Protein AF-A0A7V4HIK3-F1 (afdb_monomer)

Mean predicted aligned error: 5.55 Å

Secondary structure (DSSP, 8-state):
-HHHHHHHHHHHHHHHHHHHHHHHHHHTT--HHHHHHHHHHHHHHHHHHHHHHHHHTTSS-HHHHHHHHHHHHHHHHHHHHHHHHHHTS-HHHHHHHHHHHHHHHHHHHHHHHHH---

Solvent-accessible surface area (backbone atoms only — not comparable to full-atom values): 6632 Å² total; per-residue (Å²): 109,70,69,57,55,50,51,53,53,49,53,53,50,65,72,41,49,64,64,52,51,54,51,51,45,59,73,68,64,50,56,62,67,55,39,53,51,50,51,50,52,51,52,49,54,55,49,59,65,43,46,66,55,33,43,76,70,61,70,48,39,74,70,53,48,50,53,50,59,69,43,43,63,59,51,52,50,50,50,51,51,48,51,58,55,54,69,74,48,52,62,68,56,52,50,51,52,52,52,51,51,52,52,50,50,52,51,50,51,54,51,52,59,72,69,56,79,128

Radius of gyration: 17.6 Å; Cα contacts (8 Å, |Δi|>4): 29; chains: 1; bounding box: 34×42×41 Å

Structure (mmCIF, N/CA/C/O backbone):
data_AF-A0A7V4HIK3-F1
#
_entry.id   AF-A0A7V4HIK3-F1
#
loop_
_atom_site.group_PDB
_atom_site.id
_atom_site.type_symbol
_atom_site.label_atom_id
_atom_site.label_alt_id
_atom_site.label_comp_id
_atom_site.label_asym_id
_atom_site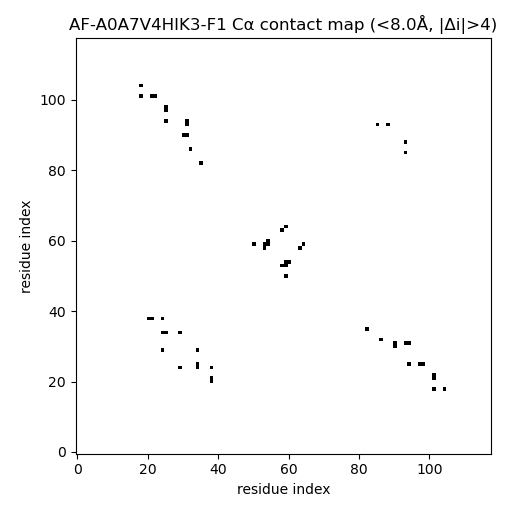.label_entity_id
_atom_site.label_seq_id
_atom_site.pdbx_PDB_ins_code
_atom_site.Cartn_x
_atom_site.Cartn_y
_atom_site.Cartn_z
_atom_site.occupancy
_atom_site.B_iso_or_equiv
_atom_site.auth_seq_id
_atom_site.auth_comp_id
_atom_site.auth_asym_id
_atom_site.auth_atom_id
_atom_site.pdbx_PDB_model_num
ATOM 1 N N . ALA A 1 1 ? -5.196 27.118 -20.221 1.00 79.75 1 ALA A N 1
ATOM 2 C CA . ALA A 1 1 ? -5.722 27.136 -18.837 1.00 79.75 1 ALA A CA 1
ATOM 3 C C . ALA A 1 1 ? -6.492 25.855 -18.496 1.00 79.75 1 ALA A C 1
ATOM 5 O O . ALA A 1 1 ? -5.992 25.077 -17.698 1.00 79.75 1 ALA A O 1
ATOM 6 N N . PHE A 1 2 ? -7.635 25.570 -19.136 1.00 92.88 2 PHE A N 1
ATOM 7 C CA . PHE A 1 2 ? -8.484 24.410 -18.806 1.00 92.88 2 PHE A CA 1
ATOM 8 C C . PHE A 1 2 ? -7.773 23.043 -18.878 1.00 92.88 2 PHE A C 1
ATOM 10 O O . PHE A 1 2 ? -7.817 22.289 -17.914 1.00 92.88 2 PHE A O 1
ATOM 17 N N . MET A 1 3 ? -7.040 22.750 -19.961 1.00 91.88 3 MET A N 1
ATOM 18 C CA . MET A 1 3 ? -6.280 21.490 -20.087 1.00 91.88 3 MET A CA 1
ATOM 19 C C . MET A 1 3 ? -5.194 21.329 -19.009 1.00 91.88 3 MET A C 1
ATOM 21 O O . MET A 1 3 ? -4.964 20.220 -18.547 1.00 91.88 3 MET A O 1
ATOM 25 N N . GLY A 1 4 ? -4.564 22.426 -18.572 1.00 88.50 4 GLY A N 1
ATOM 26 C CA . GLY A 1 4 ? -3.573 22.404 -17.489 1.00 88.50 4 GLY A CA 1
ATOM 27 C C . GLY A 1 4 ? -4.203 22.111 -16.126 1.00 88.50 4 GLY A C 1
ATOM 28 O O . GLY A 1 4 ? -3.668 21.314 -15.362 1.00 88.50 4 GLY A O 1
ATOM 29 N N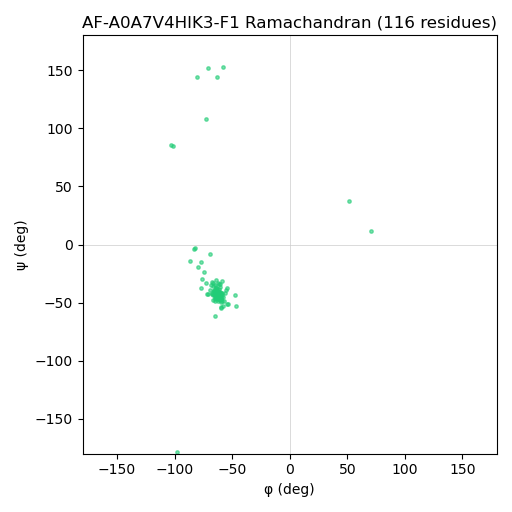 . ILE A 1 5 ? -5.387 22.676 -15.861 1.00 90.19 5 ILE A N 1
ATOM 30 C CA . ILE A 1 5 ? -6.186 22.355 -14.668 1.00 90.19 5 ILE A CA 1
ATOM 31 C C . ILE A 1 5 ? -6.593 20.876 -14.692 1.00 90.19 5 ILE A C 1
ATOM 33 O O . ILE A 1 5 ? -6.431 20.178 -13.694 1.00 90.19 5 ILE A O 1
ATOM 37 N N . LEU A 1 6 ? -7.061 20.379 -15.842 1.00 92.25 6 LEU A N 1
ATOM 38 C CA . LEU A 1 6 ? -7.457 18.979 -16.003 1.00 92.25 6 LEU A CA 1
ATOM 39 C C . LEU A 1 6 ? -6.270 18.022 -15.815 1.00 92.25 6 LEU A C 1
ATOM 41 O O . LEU A 1 6 ? -6.407 16.999 -15.147 1.00 92.25 6 LEU A O 1
ATOM 45 N N . ALA A 1 7 ? -5.103 18.358 -16.370 1.00 87.75 7 ALA A N 1
ATOM 46 C CA . ALA A 1 7 ? -3.882 17.571 -16.230 1.00 87.75 7 ALA A CA 1
ATOM 47 C C . ALA A 1 7 ? -3.393 17.532 -14.771 1.00 87.75 7 ALA A C 1
ATOM 49 O O . ALA A 1 7 ? -3.088 16.455 -14.254 1.00 87.75 7 ALA A O 1
ATOM 50 N N . GLY A 1 8 ? -3.390 18.678 -14.079 1.00 83.62 8 GLY A N 1
ATOM 51 C CA . GLY A 1 8 ? -3.054 18.759 -12.655 1.00 83.62 8 GLY A CA 1
ATOM 52 C C . GLY A 1 8 ? -4.015 17.950 -11.781 1.00 83.62 8 GLY A C 1
ATOM 53 O O . GLY A 1 8 ? -3.579 17.128 -10.974 1.00 83.62 8 GLY A O 1
ATOM 54 N N . PHE A 1 9 ? -5.323 18.100 -12.008 1.00 84.12 9 PHE A N 1
ATOM 55 C CA . PHE A 1 9 ? -6.355 17.329 -11.311 1.00 84.12 9 PHE A CA 1
ATOM 56 C C . PHE A 1 9 ? -6.198 15.820 -11.533 1.00 84.12 9 PHE A C 1
ATOM 58 O O . PHE A 1 9 ? -6.200 15.044 -10.579 1.00 84.12 9 PHE A O 1
ATOM 65 N N . THR A 1 10 ? -5.997 15.399 -12.784 1.00 85.00 10 THR A N 1
ATOM 66 C CA . THR A 1 10 ? -5.834 13.981 -13.142 1.00 85.00 10 THR A CA 1
ATOM 67 C C . THR A 1 10 ? -4.591 13.378 -12.486 1.00 85.00 10 THR A C 1
ATOM 69 O O . THR A 1 10 ? -4.638 12.250 -12.000 1.00 85.00 10 THR A O 1
ATOM 72 N N . THR A 1 11 ? -3.497 14.138 -12.404 1.00 81.81 11 THR A N 1
ATOM 73 C CA . THR A 1 11 ? -2.249 13.692 -11.763 1.00 81.81 11 THR A CA 1
ATOM 74 C C . THR A 1 11 ? -2.425 13.519 -10.254 1.00 81.81 11 THR A C 1
ATOM 76 O O . THR A 1 11 ? -1.992 12.510 -9.692 1.00 81.81 11 THR A O 1
ATOM 79 N N . MET A 1 12 ? -3.121 14.454 -9.595 1.00 79.50 12 MET A N 1
ATOM 80 C CA . MET A 1 12 ? -3.487 14.303 -8.184 1.00 79.50 12 MET A CA 1
ATOM 81 C C . MET A 1 12 ? -4.355 13.062 -7.952 1.00 79.50 12 MET A C 1
ATOM 83 O O . MET A 1 12 ? -4.072 12.280 -7.044 1.00 79.50 12 MET A O 1
ATOM 87 N N . LEU A 1 13 ? -5.371 12.839 -8.793 1.00 79.19 13 LEU A N 1
ATOM 88 C CA . LEU A 1 13 ? -6.253 11.675 -8.680 1.00 79.19 13 LEU A CA 1
ATOM 89 C C . LEU A 1 13 ? -5.493 10.353 -8.872 1.00 79.19 13 LEU A C 1
ATOM 91 O O . LEU A 1 13 ? -5.732 9.392 -8.140 1.00 79.19 13 LEU A O 1
ATOM 95 N N . ALA A 1 14 ? -4.549 10.316 -9.817 1.00 80.69 14 ALA A N 1
ATOM 96 C CA . ALA A 1 14 ? -3.732 9.139 -10.096 1.00 80.69 14 ALA A CA 1
ATOM 97 C C . ALA A 1 14 ? -2.891 8.714 -8.878 1.00 80.69 14 ALA A C 1
ATOM 99 O O . ALA A 1 14 ? -2.834 7.524 -8.564 1.00 80.69 14 ALA A O 1
ATOM 100 N N . ASN A 1 15 ? -2.305 9.673 -8.150 1.00 80.38 15 ASN A N 1
ATOM 101 C CA . ASN A 1 15 ? -1.551 9.400 -6.919 1.00 80.38 15 ASN A CA 1
ATOM 102 C C . ASN A 1 15 ? -2.452 9.099 -5.707 1.00 80.38 15 ASN A C 1
ATOM 104 O O . ASN A 1 15 ? -2.064 8.339 -4.820 1.00 80.38 15 ASN A O 1
ATOM 108 N N . ALA A 1 16 ? -3.666 9.654 -5.660 1.00 81.00 16 ALA A N 1
ATOM 109 C CA . ALA A 1 16 ? -4.596 9.471 -4.544 1.00 81.00 16 ALA A CA 1
ATOM 110 C C . ALA A 1 16 ? -5.431 8.177 -4.620 1.00 81.00 16 ALA A C 1
ATOM 112 O O . ALA A 1 16 ? -6.169 7.871 -3.682 1.00 81.00 16 ALA A O 1
ATOM 113 N N . ALA A 1 17 ? -5.312 7.390 -5.694 1.00 83.44 17 ALA A N 1
ATOM 114 C CA . ALA A 1 17 ? -6.137 6.203 -5.928 1.00 83.44 17 ALA A CA 1
ATOM 115 C C . ALA A 1 17 ? -6.107 5.185 -4.768 1.00 83.44 17 ALA A C 1
ATOM 117 O O . ALA A 1 17 ? -7.134 4.596 -4.430 1.00 83.44 17 ALA A O 1
ATOM 118 N N . GLY A 1 18 ? -4.946 5.001 -4.129 1.00 86.31 18 GLY A N 1
ATOM 119 C CA . GLY A 1 18 ? -4.788 4.108 -2.977 1.00 86.31 18 GLY A CA 1
ATOM 120 C C . GLY A 1 18 ? -5.586 4.564 -1.745 1.00 86.31 18 GLY A C 1
ATOM 121 O O . GLY A 1 18 ? -6.494 3.851 -1.310 1.00 86.31 18 GLY A O 1
ATOM 122 N N . PRO A 1 19 ? -5.291 5.758 -1.195 1.00 84.88 19 PRO A N 1
ATOM 123 C CA . PRO A 1 19 ? -6.035 6.339 -0.077 1.00 84.88 19 PRO A CA 1
ATOM 124 C C . PRO A 1 19 ? -7.541 6.476 -0.329 1.00 84.88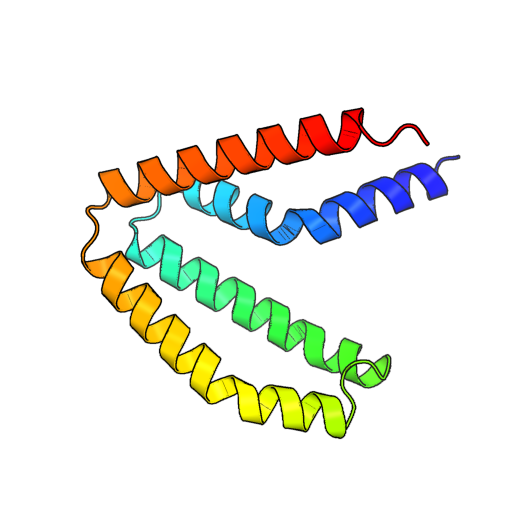 19 PRO A C 1
ATOM 126 O O . PRO A 1 19 ? -8.334 6.200 0.570 1.00 84.88 19 PRO A O 1
ATOM 129 N N . ILE A 1 20 ? -7.947 6.847 -1.549 1.00 86.75 20 ILE A N 1
ATOM 130 C CA . ILE A 1 20 ? -9.366 6.951 -1.920 1.00 86.75 20 ILE A CA 1
ATOM 131 C C . ILE A 1 20 ? -10.061 5.594 -1.770 1.00 86.75 20 ILE A C 1
ATOM 133 O O . ILE A 1 20 ? -11.137 5.525 -1.178 1.00 86.75 20 ILE A O 1
ATOM 137 N N . MET A 1 21 ? -9.440 4.505 -2.236 1.00 90.69 21 MET A N 1
ATOM 138 C CA . MET A 1 21 ? -10.007 3.162 -2.092 1.00 90.69 21 MET A CA 1
ATOM 139 C C . MET A 1 21 ? -10.143 2.750 -0.620 1.00 90.69 21 MET A C 1
ATOM 141 O O . MET A 1 21 ? -11.166 2.200 -0.216 1.00 90.69 21 MET A O 1
ATOM 145 N N . VAL A 1 22 ? -9.135 3.050 0.205 1.00 88.12 22 VAL A N 1
ATOM 146 C CA . VAL A 1 22 ? -9.175 2.788 1.654 1.00 88.12 22 VAL A CA 1
ATOM 147 C C . VAL A 1 22 ? -10.337 3.534 2.313 1.00 88.12 22 VAL A C 1
ATOM 149 O O . VAL A 1 22 ? -11.103 2.929 3.059 1.00 88.12 22 VAL A O 1
ATOM 152 N N . LEU A 1 23 ? -10.511 4.821 2.006 1.00 88.25 23 LEU A N 1
ATOM 153 C CA . LEU A 1 23 ? -11.621 5.629 2.518 1.00 88.25 23 LEU A CA 1
ATOM 154 C C . LEU A 1 23 ? -12.982 5.098 2.063 1.00 88.25 23 LEU A C 1
ATOM 156 O O . LEU A 1 23 ? -13.901 5.013 2.875 1.00 88.25 23 LEU A O 1
ATOM 160 N N . TYR A 1 24 ? -13.106 4.701 0.796 1.00 91.62 24 TYR A N 1
ATOM 161 C CA . TYR A 1 24 ? -14.325 4.094 0.265 1.00 91.62 24 TYR A CA 1
ATOM 162 C C . TYR A 1 24 ? -14.700 2.817 1.032 1.00 91.62 24 TYR A C 1
ATOM 164 O O . TYR A 1 24 ? -15.830 2.680 1.502 1.00 91.62 24 TYR A O 1
ATOM 172 N N . LEU A 1 25 ? -13.744 1.908 1.242 1.00 92.00 25 LEU A N 1
ATOM 173 C CA . LEU A 1 25 ? -13.987 0.667 1.984 1.00 92.00 25 LEU A CA 1
ATOM 174 C C . LEU A 1 25 ? -14.276 0.914 3.475 1.00 92.00 25 LEU A C 1
ATOM 176 O O . LEU A 1 25 ? -15.084 0.195 4.067 1.00 92.00 25 LEU A O 1
ATOM 180 N N . LEU A 1 26 ? -13.674 1.948 4.077 1.00 88.50 26 LEU A N 1
ATOM 181 C CA . LEU A 1 26 ? -14.015 2.396 5.432 1.00 88.50 26 LEU A CA 1
ATOM 182 C C . LEU A 1 26 ? -15.442 2.957 5.507 1.00 88.50 26 LEU A C 1
ATOM 184 O O . LEU A 1 26 ? -16.154 2.690 6.475 1.00 88.50 26 LEU A O 1
ATOM 188 N N . ALA A 1 27 ? -15.881 3.709 4.494 1.00 90.25 27 ALA A N 1
ATOM 189 C CA . ALA A 1 27 ? -17.241 4.242 4.414 1.00 90.25 27 ALA A CA 1
ATOM 190 C C . ALA A 1 27 ? -18.289 3.129 4.248 1.00 90.25 27 ALA A C 1
ATOM 192 O O . ALA A 1 27 ? -19.372 3.219 4.824 1.00 90.25 27 ALA A O 1
ATOM 193 N N . MET A 1 28 ? -17.935 2.048 3.546 1.00 93.12 28 MET A N 1
ATOM 194 C CA . MET A 1 28 ? -18.756 0.837 3.411 1.00 93.12 28 MET A CA 1
ATOM 195 C C . MET A 1 28 ? -18.877 0.025 4.712 1.00 93.12 28 MET A C 1
ATOM 197 O O . MET A 1 28 ? -19.667 -0.914 4.763 1.00 93.12 28 MET A O 1
ATOM 201 N N . ARG A 1 29 ? -18.115 0.372 5.764 1.00 88.31 29 ARG A N 1
ATOM 202 C CA . ARG A 1 29 ? -18.127 -0.291 7.083 1.00 88.31 29 ARG A CA 1
ATOM 203 C C . A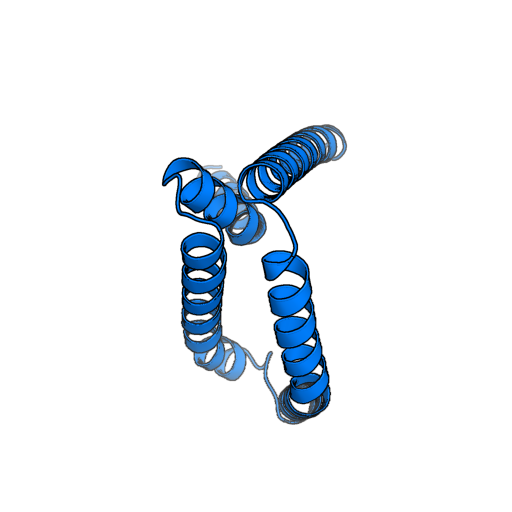RG A 1 29 ? -17.971 -1.811 6.998 1.00 88.31 29 ARG A C 1
ATOM 205 O O . ARG A 1 29 ? -18.592 -2.552 7.759 1.00 88.31 29 ARG A O 1
ATOM 212 N N . LEU A 1 30 ? -17.147 -2.275 6.060 1.00 87.06 30 LEU A N 1
ATOM 213 C CA . LEU A 1 30 ? -16.892 -3.700 5.897 1.00 87.06 30 LEU A CA 1
ATOM 214 C C . LEU A 1 30 ? -16.220 -4.268 7.155 1.00 87.06 30 LEU A C 1
ATOM 216 O O . LEU A 1 30 ? -15.365 -3.596 7.745 1.00 87.06 30 LEU A O 1
ATOM 220 N N . PRO A 1 31 ? -16.535 -5.518 7.541 1.00 89.56 31 PRO A N 1
ATOM 221 C CA . PRO A 1 31 ? -15.726 -6.221 8.523 1.00 89.56 31 PRO A CA 1
ATOM 222 C C . PRO A 1 31 ? -14.285 -6.317 8.011 1.00 89.56 31 PRO A C 1
ATOM 224 O O . PRO A 1 31 ? -14.042 -6.348 6.801 1.00 89.56 3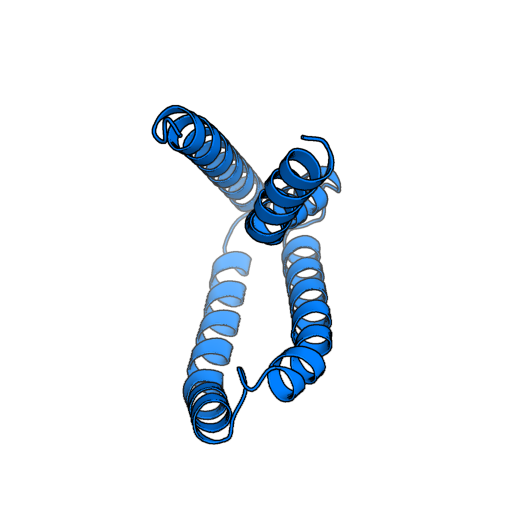1 PRO A O 1
ATOM 227 N N . LYS A 1 32 ? -13.321 -6.392 8.930 1.00 90.38 32 LYS A N 1
ATOM 228 C CA . LYS A 1 32 ? -11.878 -6.374 8.636 1.00 90.38 32 LYS A CA 1
ATOM 229 C C . LYS A 1 32 ? -11.475 -7.327 7.506 1.00 90.38 32 LYS A C 1
ATOM 231 O O . LYS A 1 32 ? -10.701 -6.962 6.625 1.00 90.38 32 LYS A O 1
ATOM 236 N N . GLU A 1 33 ? -12.014 -8.540 7.512 1.00 90.56 33 GLU A N 1
ATOM 237 C CA . GLU A 1 33 ? -11.727 -9.556 6.494 1.00 90.56 33 GLU A CA 1
ATOM 238 C C . GLU A 1 33 ? -12.275 -9.164 5.118 1.00 90.56 33 GLU A C 1
ATOM 240 O O . GLU A 1 33 ? -11.570 -9.290 4.117 1.00 90.56 33 GLU A O 1
ATOM 245 N N . GLY A 1 34 ? -13.492 -8.611 5.076 1.00 91.56 34 GLY A N 1
ATOM 246 C CA . GLY A 1 34 ? -14.090 -8.064 3.861 1.00 91.56 34 GLY A CA 1
ATOM 247 C C . GLY A 1 34 ? -13.310 -6.862 3.331 1.00 91.56 34 GLY A C 1
ATOM 248 O O . GLY A 1 34 ? -13.078 -6.770 2.128 1.00 91.56 34 GLY A O 1
ATOM 249 N N . PHE A 1 35 ? -12.832 -5.984 4.217 1.00 92.25 35 PHE A N 1
ATOM 250 C CA . PHE A 1 35 ? -11.968 -4.860 3.857 1.00 92.25 35 PHE A CA 1
ATOM 251 C C . PHE A 1 35 ? -10.667 -5.344 3.196 1.00 92.25 35 PHE A C 1
ATOM 253 O O . PHE A 1 35 ? -10.357 -4.942 2.075 1.00 92.25 35 PHE A O 1
ATOM 260 N N . LEU A 1 36 ? -9.926 -6.239 3.864 1.00 92.69 36 LEU A N 1
ATOM 261 C CA . LEU A 1 36 ? -8.650 -6.777 3.374 1.00 92.69 36 LEU A CA 1
ATOM 262 C C . LEU A 1 36 ? -8.821 -7.548 2.063 1.00 92.69 36 LEU A C 1
ATOM 264 O O . LEU A 1 36 ? -8.066 -7.321 1.120 1.00 92.69 36 LEU A O 1
ATOM 268 N N . GLY A 1 37 ? -9.822 -8.429 1.990 1.00 92.88 37 GLY A N 1
ATOM 269 C CA . GLY A 1 37 ? -10.094 -9.233 0.802 1.00 92.88 37 GLY A CA 1
ATOM 270 C C . GLY A 1 37 ? -10.502 -8.382 -0.399 1.00 92.88 37 GLY A C 1
ATOM 271 O O . GLY A 1 37 ? -9.959 -8.559 -1.488 1.00 92.88 37 GLY A O 1
ATOM 272 N N . THR A 1 38 ? -11.403 -7.416 -0.200 1.00 94.56 38 THR A N 1
ATOM 273 C CA . THR A 1 38 ? -11.866 -6.530 -1.281 1.00 94.56 38 THR A CA 1
ATOM 274 C C . THR A 1 38 ? -10.740 -5.633 -1.777 1.00 94.56 38 THR A C 1
ATOM 276 O O . THR A 1 38 ? -10.553 -5.505 -2.985 1.00 94.56 38 THR A O 1
ATOM 279 N N . ALA A 1 39 ? -9.950 -5.051 -0.869 1.00 92.75 39 ALA A N 1
ATOM 280 C CA . ALA A 1 39 ? -8.790 -4.251 -1.245 1.00 92.75 39 ALA A CA 1
ATOM 281 C C . ALA A 1 39 ? -7.766 -5.083 -2.034 1.00 92.75 39 ALA A C 1
ATOM 283 O O . ALA A 1 39 ? -7.298 -4.641 -3.082 1.00 92.75 39 ALA A O 1
ATOM 284 N N . ALA A 1 40 ? -7.453 -6.297 -1.569 1.00 92.75 40 ALA A N 1
ATOM 285 C CA . ALA A 1 40 ? -6.508 -7.186 -2.238 1.00 92.75 40 ALA A CA 1
ATOM 286 C C . ALA A 1 40 ? -6.964 -7.535 -3.662 1.00 92.75 40 ALA A C 1
ATOM 288 O O . ALA A 1 40 ? -6.194 -7.359 -4.605 1.00 92.75 40 ALA A O 1
ATOM 289 N N . TRP A 1 41 ? -8.221 -7.956 -3.835 1.00 94.81 41 TRP A N 1
ATOM 290 C CA . TRP A 1 41 ? -8.777 -8.254 -5.157 1.00 94.81 41 TRP A CA 1
ATOM 291 C C . TRP A 1 41 ? -8.826 -7.026 -6.061 1.00 94.81 41 TRP A C 1
ATOM 293 O O . TRP A 1 41 ? -8.429 -7.111 -7.221 1.00 94.81 41 TRP A O 1
ATOM 303 N N . TYR A 1 42 ? -9.254 -5.878 -5.535 1.00 94.62 42 TYR A N 1
ATOM 304 C CA . TYR A 1 42 ? -9.291 -4.632 -6.292 1.00 94.62 42 TYR A CA 1
ATOM 305 C C . TYR A 1 42 ? -7.907 -4.264 -6.832 1.00 94.62 42 TYR A C 1
ATOM 307 O O . TYR A 1 42 ? -7.744 -4.065 -8.036 1.00 94.62 42 TYR A O 1
ATOM 315 N N . PHE A 1 43 ? -6.889 -4.220 -5.967 1.00 92.19 43 PHE A N 1
ATOM 316 C CA . PHE A 1 43 ? -5.541 -3.872 -6.405 1.00 92.19 43 PHE A CA 1
ATOM 317 C C . PHE A 1 43 ? -4.933 -4.945 -7.299 1.00 92.19 43 PHE A C 1
ATOM 319 O O . PHE A 1 43 ? -4.235 -4.587 -8.242 1.00 92.19 43 PHE A O 1
ATOM 326 N N . LEU A 1 44 ? -5.206 -6.231 -7.075 1.00 93.25 44 LEU A N 1
ATOM 327 C CA . LEU A 1 44 ? -4.752 -7.290 -7.972 1.00 93.25 44 LEU A CA 1
ATOM 328 C C . LEU A 1 44 ? -5.307 -7.081 -9.384 1.00 93.25 44 LEU A C 1
ATOM 330 O O . LEU A 1 44 ? -4.534 -6.976 -10.331 1.00 93.25 44 LEU A O 1
ATOM 334 N N . LEU A 1 45 ? -6.627 -6.938 -9.518 1.00 95.88 45 LEU A N 1
ATOM 335 C CA . LEU A 1 45 ? -7.289 -6.745 -10.810 1.00 95.88 45 LEU A CA 1
ATOM 336 C C . LEU A 1 45 ? -6.816 -5.462 -11.501 1.00 95.88 45 LEU A C 1
ATOM 338 O O . LEU A 1 45 ? -6.484 -5.485 -12.685 1.00 95.88 45 LEU A O 1
ATOM 342 N N . MET A 1 46 ? -6.717 -4.354 -10.760 1.00 93.19 46 MET A N 1
ATOM 343 C CA . MET A 1 46 ? -6.220 -3.084 -11.295 1.00 93.19 46 MET A CA 1
ATOM 344 C C . MET A 1 46 ? -4.754 -3.165 -11.732 1.00 93.19 46 MET A C 1
ATOM 346 O O . MET A 1 46 ? -4.385 -2.565 -12.740 1.00 93.19 46 MET A O 1
ATOM 350 N N . ASN A 1 47 ? -3.905 -3.891 -11.001 1.00 91.62 47 ASN A N 1
ATOM 351 C CA . ASN A 1 47 ? -2.511 -4.088 -11.395 1.00 91.62 47 ASN A CA 1
ATOM 352 C C . ASN A 1 47 ? -2.397 -5.021 -12.605 1.00 91.62 47 ASN A C 1
ATOM 354 O O . ASN A 1 47 ? -1.679 -4.682 -13.540 1.00 91.62 47 ASN A O 1
ATOM 358 N N . CYS A 1 48 ? -3.154 -6.120 -12.660 1.00 93.56 48 CYS A N 1
ATOM 359 C CA . CYS A 1 48 ? -3.218 -6.990 -13.838 1.00 93.56 48 CYS A CA 1
ATOM 360 C C . CYS A 1 48 ? -3.682 -6.226 -15.083 1.00 93.56 48 CYS A C 1
ATOM 362 O O . CYS A 1 48 ? -3.096 -6.382 -16.151 1.00 93.56 48 CYS A O 1
ATOM 364 N N . PHE A 1 49 ? -4.678 -5.348 -14.941 1.00 94.88 49 PHE A N 1
ATOM 365 C CA . PHE A 1 49 ? -5.129 -4.483 -16.028 1.00 94.88 49 PHE A CA 1
ATOM 366 C C . PHE A 1 49 ? -4.035 -3.518 -16.506 1.00 94.88 49 PHE A C 1
ATOM 368 O O . PHE A 1 49 ? -3.970 -3.221 -17.694 1.00 94.88 49 PHE A O 1
ATOM 375 N N . LYS A 1 50 ? -3.145 -3.054 -15.618 1.00 89.19 50 LYS A N 1
ATOM 376 C CA . LYS A 1 50 ? -2.026 -2.159 -15.970 1.00 89.19 50 LYS A CA 1
ATOM 377 C C . LYS A 1 50 ? -0.910 -2.856 -16.745 1.00 89.19 50 LYS A C 1
ATOM 379 O O . LYS A 1 50 ? -0.312 -2.219 -17.607 1.00 89.19 50 LYS A O 1
ATOM 384 N N . VAL A 1 51 ? -0.653 -4.141 -16.488 1.00 93.75 51 VAL A N 1
ATOM 385 C CA . VAL A 1 51 ? 0.437 -4.913 -17.119 1.00 93.75 51 VAL A CA 1
ATOM 386 C C . VAL A 1 51 ? 0.525 -4.731 -18.644 1.00 93.75 51 VAL A C 1
ATOM 388 O O . VAL A 1 51 ? 1.602 -4.357 -19.108 1.00 93.75 51 VAL A O 1
ATOM 391 N N . PRO A 1 52 ? -0.541 -4.918 -19.452 1.00 92.88 52 PRO A N 1
ATOM 392 C CA . PRO A 1 52 ? -0.437 -4.759 -20.905 1.00 92.88 52 PRO A CA 1
ATOM 393 C C . PRO A 1 52 ? -0.021 -3.343 -21.329 1.00 92.88 52 PRO A C 1
ATOM 395 O O . PRO A 1 52 ? 0.708 -3.185 -22.308 1.00 92.88 52 PRO A O 1
ATOM 398 N N . PHE A 1 53 ? -0.434 -2.308 -20.594 1.00 94.12 53 PHE A N 1
ATOM 399 C CA . PHE A 1 53 ? -0.007 -0.932 -20.859 1.00 94.12 53 PHE A CA 1
ATOM 400 C C . PHE A 1 53 ? 1.460 -0.729 -20.485 1.00 94.12 53 PHE A C 1
ATOM 402 O O . PHE A 1 53 ? 2.202 -0.134 -21.260 1.00 94.12 53 PHE A O 1
ATOM 409 N N . SER A 1 54 ? 1.895 -1.269 -19.345 1.00 92.19 54 SER A N 1
ATOM 410 C CA . SER A 1 54 ? 3.29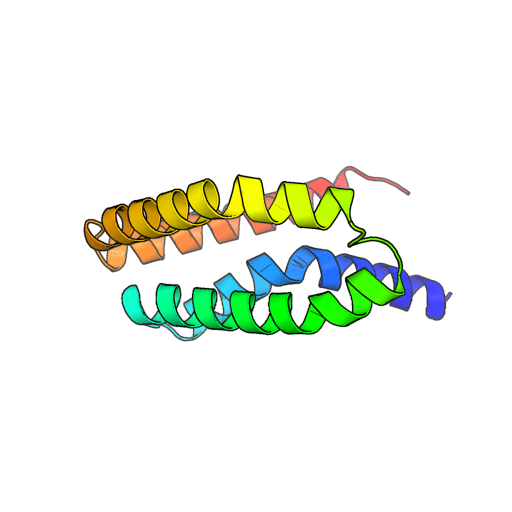3 -1.211 -18.908 1.00 92.19 54 SER A CA 1
ATOM 411 C C . SER A 1 54 ? 4.241 -1.902 -19.890 1.00 92.19 54 SER A C 1
ATOM 413 O O . SER A 1 54 ? 5.318 -1.373 -20.148 1.00 92.19 54 SER A O 1
ATOM 415 N N . VAL A 1 55 ? 3.831 -3.027 -20.486 1.00 93.75 55 VAL A N 1
ATOM 416 C CA . VAL A 1 55 ? 4.599 -3.705 -21.545 1.00 93.75 55 VAL A CA 1
ATOM 417 C C . VAL A 1 55 ? 4.660 -2.842 -22.807 1.00 93.75 55 VAL A C 1
ATOM 419 O O . VAL A 1 55 ? 5.737 -2.614 -23.347 1.00 93.75 55 VAL A O 1
ATOM 422 N N . ARG A 1 56 ? 3.521 -2.298 -23.264 1.00 93.62 56 ARG A N 1
ATOM 423 C CA . ARG A 1 56 ? 3.469 -1.444 -24.469 1.00 93.62 56 ARG A CA 1
ATOM 424 C C . ARG A 1 56 ? 4.258 -0.141 -24.330 1.00 93.62 56 ARG A C 1
ATOM 426 O O . ARG A 1 56 ? 4.754 0.363 -25.330 1.00 93.62 56 ARG A O 1
ATOM 433 N N . LEU A 1 57 ? 4.351 0.401 -23.118 1.00 94.19 57 LEU A N 1
ATOM 434 C CA . LEU A 1 57 ? 5.133 1.599 -22.803 1.00 94.19 57 LEU A CA 1
ATOM 435 C C . LEU A 1 57 ? 6.626 1.300 -22.576 1.00 94.19 57 LEU A C 1
ATOM 437 O O . LEU A 1 57 ? 7.385 2.232 -22.335 1.00 94.19 57 LEU A O 1
ATOM 441 N N . GLY A 1 58 ? 7.050 0.030 -22.618 1.00 90.94 58 GLY A N 1
ATOM 442 C CA . GLY A 1 58 ? 8.435 -0.372 -22.349 1.00 90.94 58 GLY A CA 1
ATOM 443 C C . GLY A 1 58 ? 8.858 -0.244 -20.880 1.00 90.94 58 GLY A C 1
ATOM 444 O O . GLY A 1 58 ? 10.040 -0.338 -20.580 1.00 90.94 58 GLY A O 1
ATOM 445 N N . ILE A 1 59 ? 7.908 -0.029 -19.963 1.00 91.44 59 ILE A N 1
ATOM 446 C CA . ILE A 1 59 ? 8.158 0.072 -18.515 1.00 91.44 59 ILE A CA 1
ATOM 447 C C . ILE A 1 59 ? 8.381 -1.321 -17.913 1.00 91.44 59 ILE A C 1
ATOM 449 O O . ILE A 1 59 ? 9.192 -1.487 -17.007 1.00 91.44 59 ILE A O 1
ATOM 453 N N . LEU A 1 60 ? 7.633 -2.316 -18.399 1.00 92.44 60 LEU A N 1
ATOM 454 C CA . LEU A 1 60 ? 7.806 -3.717 -18.028 1.00 92.44 60 LEU A CA 1
ATOM 455 C C . LEU A 1 60 ? 8.530 -4.451 -19.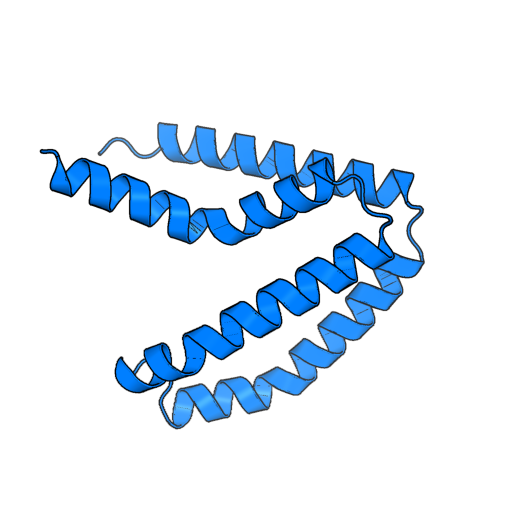161 1.00 92.44 60 LEU A C 1
ATOM 457 O O . LEU A 1 60 ? 7.893 -5.029 -20.041 1.00 92.44 60 LEU A O 1
ATOM 461 N N . ASP A 1 61 ? 9.858 -4.387 -19.141 1.00 93.81 61 ASP A N 1
ATOM 462 C CA . ASP A 1 61 ? 10.758 -5.106 -20.041 1.00 93.81 61 ASP A CA 1
ATOM 463 C C . ASP A 1 61 ? 11.301 -6.400 -19.393 1.00 93.81 61 ASP A C 1
ATOM 465 O O . ASP A 1 61 ? 10.917 -6.766 -18.281 1.00 93.81 61 ASP A O 1
ATOM 469 N N . GLY A 1 62 ? 12.166 -7.143 -20.095 1.00 93.06 62 GLY A N 1
ATOM 470 C CA . GLY A 1 62 ? 12.716 -8.418 -19.607 1.00 93.06 62 GLY A CA 1
ATOM 471 C C . GLY A 1 62 ? 13.394 -8.319 -18.227 1.00 93.06 62 GLY A C 1
ATOM 472 O O . GLY A 1 62 ? 13.045 -9.096 -17.333 1.00 93.06 62 GLY A O 1
ATOM 473 N N . PRO A 1 63 ? 14.320 -7.365 -18.014 1.00 94.62 63 PRO A N 1
ATOM 474 C CA . PRO A 1 63 ? 14.926 -7.115 -16.707 1.00 94.62 63 PRO A CA 1
ATOM 475 C C . PRO A 1 63 ? 13.914 -6.736 -15.617 1.00 94.62 63 PRO A C 1
ATOM 477 O O . PRO A 1 63 ? 13.968 -7.303 -14.523 1.00 94.62 63 PRO A O 1
ATOM 480 N N . ALA A 1 64 ? 12.967 -5.832 -15.897 1.00 93.12 64 ALA A N 1
ATOM 481 C CA . ALA A 1 64 ? 11.942 -5.447 -14.927 1.00 93.12 64 ALA A CA 1
ATOM 482 C C . ALA A 1 64 ? 11.016 -6.622 -14.571 1.00 93.12 64 ALA A C 1
ATOM 484 O O . ALA A 1 64 ? 10.658 -6.802 -13.405 1.00 93.12 64 ALA A O 1
ATOM 485 N N . ALA A 1 65 ? 10.666 -7.460 -15.548 1.00 92.94 65 ALA A N 1
ATOM 486 C CA . ALA A 1 65 ? 9.877 -8.666 -15.327 1.00 92.94 65 ALA A CA 1
ATOM 487 C C . ALA A 1 65 ? 10.627 -9.685 -14.456 1.00 92.94 65 ALA A C 1
ATOM 489 O O . ALA A 1 65 ? 10.040 -10.246 -13.531 1.00 92.94 65 ALA A O 1
ATOM 490 N N . LEU A 1 66 ? 11.930 -9.883 -14.689 1.00 95.81 66 LEU A N 1
ATOM 491 C CA . LEU A 1 66 ? 12.756 -10.744 -13.842 1.00 95.81 66 LEU A CA 1
ATOM 492 C C . LEU A 1 66 ? 12.825 -10.210 -12.406 1.00 95.81 66 LEU A C 1
ATOM 494 O O . LEU A 1 66 ? 12.630 -10.976 -11.463 1.00 95.81 66 LEU A O 1
ATOM 498 N N . ALA A 1 67 ? 13.036 -8.903 -12.232 1.00 94.94 67 ALA A N 1
ATOM 499 C CA . ALA A 1 67 ? 13.024 -8.270 -10.916 1.00 94.94 67 ALA A CA 1
ATOM 500 C C . ALA A 1 67 ? 11.678 -8.480 -10.201 1.00 94.94 67 ALA A C 1
ATOM 502 O O . ALA A 1 67 ? 11.651 -8.861 -9.032 1.00 94.94 67 ALA A O 1
ATOM 503 N N . ALA A 1 68 ? 10.557 -8.323 -10.913 1.00 91.88 68 ALA A N 1
ATOM 504 C CA . ALA A 1 68 ? 9.228 -8.572 -10.364 1.00 91.88 68 ALA A CA 1
ATOM 505 C C . ALA A 1 68 ? 9.047 -10.030 -9.906 1.00 91.88 68 ALA A C 1
ATOM 507 O O . ALA A 1 68 ? 8.531 -10.265 -8.813 1.00 91.88 68 ALA A O 1
ATOM 508 N N . VAL A 1 69 ? 9.508 -11.008 -10.695 1.00 94.44 69 VAL A N 1
ATOM 509 C CA . VAL A 1 69 ? 9.443 -12.437 -10.340 1.00 94.44 69 VAL A CA 1
ATOM 510 C C . VAL A 1 69 ? 10.319 -12.753 -9.129 1.00 94.44 69 VAL A C 1
ATOM 512 O O . VAL A 1 69 ? 9.872 -13.459 -8.228 1.00 94.44 69 VAL A O 1
ATOM 515 N N . VAL A 1 70 ? 11.532 -12.200 -9.055 1.00 97.25 70 VAL A N 1
ATOM 516 C CA . VAL A 1 70 ? 12.437 -12.386 -7.907 1.00 97.25 70 VAL A CA 1
ATOM 517 C C . VAL A 1 70 ? 11.858 -11.769 -6.629 1.00 97.25 70 VAL A C 1
ATOM 519 O O . VAL A 1 70 ? 12.019 -12.329 -5.546 1.00 97.25 70 VAL A O 1
ATOM 522 N N . CYS A 1 71 ? 11.139 -10.649 -6.735 1.00 96.00 71 CYS A N 1
ATOM 523 C CA . CYS A 1 71 ? 10.463 -10.023 -5.599 1.00 96.00 71 CYS A CA 1
ATOM 524 C C . CYS A 1 71 ? 9.126 -10.689 -5.230 1.00 96.00 71 CYS A C 1
ATOM 526 O O . CYS A 1 71 ? 8.659 -10.516 -4.102 1.00 96.00 71 CYS A O 1
ATOM 528 N N . ALA A 1 72 ? 8.503 -11.458 -6.129 1.00 94.19 72 ALA A N 1
ATOM 529 C CA . ALA A 1 72 ? 7.184 -12.051 -5.902 1.00 94.19 72 ALA A CA 1
ATOM 530 C C . ALA A 1 72 ? 7.096 -12.924 -4.628 1.00 94.19 72 ALA A C 1
ATOM 532 O O . ALA A 1 72 ? 6.121 -12.767 -3.887 1.00 94.19 72 ALA A O 1
ATOM 533 N N . PRO A 1 73 ? 8.092 -13.770 -4.281 1.00 95.44 73 PRO A N 1
ATOM 534 C CA . PRO A 1 73 ? 8.089 -14.515 -3.023 1.00 95.44 73 PRO A CA 1
ATOM 535 C C . PRO A 1 73 ? 8.088 -13.609 -1.789 1.00 95.44 73 PRO A C 1
ATOM 537 O O . PRO A 1 73 ? 7.364 -13.874 -0.833 1.00 95.44 73 PRO A O 1
ATOM 540 N N . ALA A 1 74 ? 8.856 -12.516 -1.813 1.00 97.12 74 ALA A N 1
ATOM 541 C CA . ALA A 1 74 ? 8.896 -11.557 -0.711 1.00 97.12 74 ALA A CA 1
ATOM 542 C C . ALA A 1 74 ? 7.549 -10.834 -0.552 1.00 97.12 74 ALA A C 1
ATOM 544 O O . ALA A 1 74 ? 7.072 -10.656 0.568 1.00 97.12 74 ALA A O 1
ATOM 545 N N . VAL A 1 75 ? 6.895 -10.484 -1.664 1.00 93.88 75 VAL A N 1
ATOM 546 C CA . VAL A 1 75 ? 5.540 -9.908 -1.660 1.00 93.88 75 VAL A CA 1
ATOM 547 C C . VAL A 1 75 ? 4.524 -10.905 -1.101 1.00 93.88 75 VAL A C 1
ATOM 549 O O . VAL A 1 75 ? 3.718 -10.536 -0.248 1.00 93.88 75 VAL A O 1
ATOM 552 N N . ALA A 1 76 ? 4.580 -12.172 -1.523 1.00 94.62 76 ALA A N 1
ATOM 553 C CA . ALA A 1 76 ? 3.698 -13.222 -1.018 1.00 94.62 76 ALA A CA 1
ATOM 554 C C . ALA A 1 76 ? 3.897 -13.453 0.489 1.00 94.62 76 ALA A C 1
ATOM 556 O O . ALA A 1 76 ? 2.922 -13.494 1.241 1.00 94.62 76 ALA A O 1
ATOM 557 N N . ALA A 1 77 ? 5.149 -13.523 0.949 1.00 97.12 77 ALA A N 1
ATOM 558 C CA . ALA A 1 77 ? 5.476 -13.626 2.367 1.00 97.12 77 ALA A CA 1
ATOM 559 C C . ALA A 1 77 ? 4.953 -12.412 3.151 1.00 97.12 77 ALA A C 1
ATOM 561 O O . ALA A 1 77 ? 4.298 -12.578 4.178 1.00 97.12 77 ALA A O 1
ATOM 562 N N . GLY A 1 78 ? 5.162 -11.196 2.639 1.00 95.69 78 GLY A N 1
ATOM 563 C CA . GLY A 1 78 ? 4.639 -9.965 3.230 1.00 95.69 78 GLY A CA 1
ATOM 564 C C . GLY A 1 78 ? 3.112 -9.950 3.323 1.00 95.69 78 GLY A C 1
ATOM 565 O O . GLY A 1 78 ? 2.568 -9.583 4.362 1.00 95.69 78 GLY A O 1
ATOM 566 N N . ALA A 1 79 ? 2.414 -10.413 2.284 1.00 92.44 79 ALA A N 1
ATOM 567 C CA . ALA A 1 79 ? 0.957 -10.514 2.273 1.00 92.44 79 ALA A CA 1
ATOM 568 C C . ALA A 1 79 ? 0.445 -11.522 3.315 1.00 92.44 79 ALA A C 1
ATOM 570 O O . ALA A 1 79 ? -0.461 -11.200 4.084 1.00 92.44 79 ALA A O 1
ATOM 571 N N . ILE A 1 80 ? 1.053 -12.710 3.399 1.00 94.44 80 ILE A N 1
ATOM 572 C CA . ILE A 1 80 ? 0.697 -13.733 4.394 1.00 94.44 80 ILE A CA 1
ATOM 573 C C . ILE A 1 80 ? 0.942 -13.205 5.812 1.00 94.44 80 ILE A C 1
ATOM 575 O O . ILE A 1 80 ? 0.049 -13.278 6.658 1.00 94.44 80 ILE A O 1
ATOM 579 N N . CYS A 1 81 ? 2.116 -12.621 6.064 1.00 96.19 81 CYS A N 1
ATOM 580 C CA . CYS A 1 81 ? 2.455 -12.012 7.349 1.00 96.19 81 CYS A CA 1
ATOM 581 C C . CYS A 1 81 ? 1.491 -10.874 7.712 1.00 96.19 81 CYS A C 1
ATOM 583 O O . CYS A 1 81 ? 1.025 -10.803 8.849 1.00 96.19 81 CYS A O 1
ATOM 585 N N . GLY A 1 82 ? 1.139 -10.021 6.748 1.00 92.44 82 GLY A N 1
ATOM 586 C CA . GLY A 1 82 ? 0.188 -8.927 6.930 1.00 92.44 82 GLY A CA 1
ATOM 587 C C . GLY A 1 82 ? -1.213 -9.421 7.288 1.00 92.44 82 GLY A C 1
ATOM 588 O O . GLY A 1 82 ? -1.814 -8.930 8.242 1.00 92.44 82 GLY A O 1
ATOM 589 N N . VAL A 1 83 ? -1.716 -10.446 6.591 1.00 92.12 83 VAL A N 1
ATOM 590 C CA . VAL A 1 83 ? -3.009 -11.072 6.909 1.00 92.12 83 VAL A CA 1
ATOM 591 C C . VAL A 1 83 ? -2.972 -11.733 8.286 1.00 92.12 83 VAL A C 1
ATOM 593 O O . VAL A 1 83 ? -3.905 -11.560 9.071 1.00 92.12 83 VAL A O 1
ATOM 596 N N . ALA A 1 84 ? -1.899 -12.453 8.619 1.00 93.00 84 ALA A N 1
ATOM 597 C CA . ALA A 1 84 ? -1.741 -13.084 9.926 1.00 93.00 84 ALA A CA 1
ATOM 598 C C . ALA A 1 84 ? -1.718 -12.050 11.065 1.00 93.00 84 ALA A C 1
ATOM 600 O O . ALA A 1 84 ? -2.373 -12.250 12.089 1.00 93.00 84 ALA A O 1
ATOM 601 N N . ALA A 1 85 ? -1.022 -10.926 10.876 1.00 93.25 85 ALA A N 1
ATOM 602 C CA . ALA A 1 85 ? -1.000 -9.821 11.828 1.00 93.25 85 ALA A CA 1
ATOM 603 C C . ALA A 1 85 ? -2.382 -9.161 11.962 1.00 93.25 85 ALA A C 1
ATOM 605 O O . ALA A 1 85 ? -2.879 -8.993 13.075 1.00 93.25 85 ALA A O 1
ATOM 606 N N . ALA A 1 86 ? -3.050 -8.866 10.843 1.00 90.69 86 ALA A N 1
ATOM 607 C CA . ALA A 1 86 ? -4.367 -8.235 10.850 1.00 90.69 86 ALA A CA 1
ATOM 608 C C . ALA A 1 86 ? -5.441 -9.120 11.501 1.00 90.69 86 ALA A C 1
ATOM 610 O O . ALA A 1 86 ? -6.303 -8.628 12.231 1.00 90.69 86 ALA A O 1
ATOM 611 N N . ARG A 1 87 ? -5.378 -10.445 11.316 1.00 89.38 87 ARG A N 1
ATOM 612 C CA . ARG A 1 87 ? -6.291 -11.390 11.980 1.00 89.38 87 ARG A CA 1
ATOM 613 C C . ARG A 1 87 ? -6.222 -11.310 13.506 1.00 89.38 87 ARG A C 1
ATOM 615 O O . ARG A 1 87 ? -7.254 -11.483 14.144 1.00 89.38 87 ARG A O 1
ATOM 622 N N . ARG A 1 88 ? -5.060 -10.976 14.079 1.00 91.31 88 ARG A N 1
ATOM 623 C CA . ARG A 1 88 ? -4.874 -10.803 15.533 1.00 91.31 88 ARG A CA 1
ATOM 624 C C . ARG A 1 88 ? -5.425 -9.477 16.074 1.00 91.31 88 ARG A C 1
ATOM 626 O O . ARG A 1 88 ? -5.569 -9.336 17.283 1.00 91.31 88 ARG A O 1
ATOM 633 N N . MET A 1 89 ? -5.727 -8.505 15.213 1.00 92.06 89 MET A N 1
ATOM 634 C CA . MET A 1 89 ? -6.297 -7.214 15.615 1.00 92.06 89 MET A CA 1
ATOM 635 C C . MET A 1 89 ? -7.807 -7.341 15.841 1.00 92.06 89 MET A C 1
ATOM 637 O O . MET A 1 89 ? -8.482 -8.041 15.089 1.00 92.06 89 MET A O 1
ATOM 641 N N . SER A 1 90 ? -8.368 -6.626 16.819 1.00 92.31 90 SER A N 1
ATOM 642 C CA . SER A 1 90 ? -9.826 -6.479 16.916 1.00 92.31 90 SER A CA 1
ATOM 643 C C . SER A 1 90 ? -10.347 -5.573 15.797 1.00 92.31 90 SER A C 1
ATOM 645 O O . SER A 1 90 ? -9.636 -4.677 15.339 1.00 92.31 90 SER A O 1
ATOM 647 N N . ASP A 1 91 ? -11.595 -5.764 15.373 1.00 87.62 91 ASP A N 1
ATOM 648 C CA . ASP A 1 91 ? -12.192 -4.950 14.304 1.00 87.62 91 ASP A CA 1
ATOM 649 C C . ASP A 1 91 ? -12.233 -3.462 14.670 1.00 87.62 91 ASP A C 1
ATOM 651 O O . ASP A 1 91 ? -11.956 -2.602 13.835 1.00 87.62 91 ASP A O 1
ATOM 655 N N . ARG A 1 92 ? -12.476 -3.150 15.952 1.00 89.12 92 ARG A N 1
ATOM 656 C CA . ARG A 1 92 ? -12.427 -1.776 16.467 1.00 89.12 92 ARG A CA 1
ATOM 657 C C . ARG A 1 92 ? -11.023 -1.183 16.373 1.00 89.12 92 ARG A C 1
ATOM 659 O O . ARG A 1 92 ? -10.889 -0.034 15.960 1.00 89.12 92 ARG A O 1
ATOM 666 N N . PHE A 1 93 ? -9.992 -1.949 16.741 1.00 91.81 93 PHE A N 1
ATOM 667 C CA . PHE A 1 93 ? -8.608 -1.488 16.648 1.00 91.81 93 PHE A CA 1
ATOM 668 C C . PHE A 1 93 ? -8.217 -1.263 15.186 1.00 91.81 93 PHE A C 1
ATOM 670 O O . PHE A 1 93 ? -7.788 -0.165 14.846 1.00 91.81 93 PHE A O 1
ATOM 677 N N . PHE A 1 94 ? -8.493 -2.234 14.311 1.00 90.56 94 PHE A N 1
ATOM 678 C CA . PHE A 1 94 ? -8.249 -2.124 12.873 1.00 90.56 94 PHE A CA 1
ATOM 679 C C . PHE A 1 94 ? -8.905 -0.875 12.269 1.00 90.56 94 PHE A C 1
ATOM 681 O O . PHE A 1 94 ? -8.224 -0.070 11.634 1.00 90.56 94 PHE A O 1
ATOM 688 N N . ALA A 1 95 ? -10.201 -0.671 12.525 1.00 88.38 95 ALA A N 1
ATOM 689 C CA . ALA A 1 95 ? -10.929 0.491 12.028 1.00 88.38 95 ALA A CA 1
ATOM 690 C C . ALA A 1 95 ? -10.342 1.804 12.569 1.00 88.38 95 ALA A C 1
ATOM 692 O O . ALA A 1 95 ? -10.098 2.728 11.799 1.00 88.38 95 ALA A O 1
ATOM 693 N N . SER A 1 96 ? -10.055 1.884 13.875 1.00 89.88 96 SER A N 1
ATOM 694 C CA . SER A 1 96 ? -9.472 3.091 14.479 1.00 89.88 96 SER A CA 1
ATOM 695 C C . SER A 1 96 ? -8.096 3.434 13.905 1.00 89.88 96 SER A C 1
ATOM 697 O O . SER A 1 96 ? -7.842 4.593 13.585 1.00 89.88 96 SER A O 1
ATOM 699 N N . THR A 1 97 ? -7.234 2.434 13.698 1.00 90.31 97 THR A N 1
ATOM 700 C CA . THR A 1 97 ? -5.922 2.615 13.073 1.00 90.31 97 THR A CA 1
ATOM 701 C C . THR A 1 97 ? -6.068 3.063 11.624 1.00 90.31 97 THR A C 1
ATOM 703 O O . THR A 1 97 ? -5.381 3.990 11.206 1.00 90.31 97 THR A O 1
ATOM 706 N N . ALA A 1 98 ? -6.987 2.461 10.866 1.00 88.50 98 ALA A N 1
ATOM 707 C CA . ALA A 1 98 ? -7.239 2.843 9.483 1.00 88.50 98 ALA A CA 1
ATOM 708 C C . ALA A 1 98 ? -7.750 4.290 9.371 1.00 88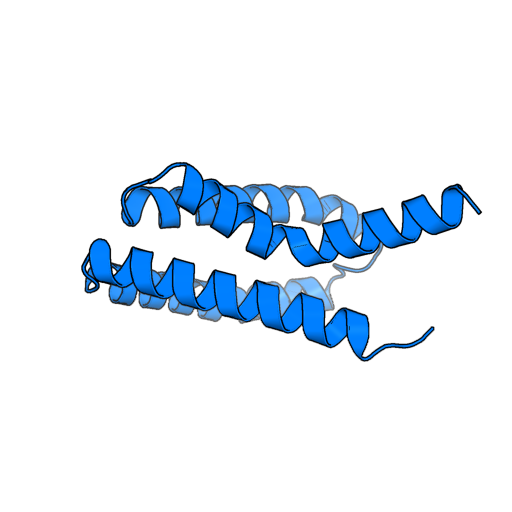.50 98 ALA A C 1
ATOM 710 O O . ALA A 1 98 ? -7.235 5.047 8.550 1.00 88.50 98 ALA A O 1
ATOM 711 N N . TYR A 1 99 ? -8.683 4.714 10.233 1.00 88.38 99 TYR A N 1
ATOM 712 C CA . TYR A 1 99 ? -9.134 6.109 10.289 1.00 88.38 99 TYR A CA 1
ATOM 713 C C . TYR A 1 99 ? -8.012 7.070 10.694 1.00 88.38 99 TYR A C 1
ATOM 715 O O . TYR A 1 99 ? -7.870 8.122 10.075 1.00 88.38 99 TYR A O 1
ATOM 723 N N . ALA A 1 100 ? -7.193 6.715 11.689 1.00 91.44 100 ALA A N 1
ATOM 724 C CA . ALA A 1 100 ? -6.076 7.548 12.132 1.00 91.44 100 ALA A CA 1
ATOM 725 C C . ALA A 1 100 ? -5.026 7.734 11.025 1.00 91.44 100 ALA A C 1
ATOM 727 O O . ALA A 1 100 ? -4.599 8.857 10.759 1.00 91.44 100 ALA A O 1
ATOM 728 N N . LEU A 1 101 ? -4.653 6.652 10.335 1.00 89.94 101 LEU A N 1
ATOM 729 C CA . LEU A 1 101 ? -3.725 6.704 9.205 1.00 89.94 101 LEU A CA 1
ATOM 730 C C . LEU A 1 101 ? -4.312 7.481 8.024 1.00 89.94 101 LEU A C 1
ATOM 732 O O . LEU A 1 101 ? -3.602 8.273 7.411 1.00 89.94 101 LEU A O 1
ATOM 736 N N . ALA A 1 102 ? -5.602 7.309 7.726 1.00 86.50 102 ALA A N 1
ATOM 737 C CA . ALA A 1 102 ? -6.271 8.062 6.670 1.00 86.50 102 ALA A CA 1
ATOM 738 C C . ALA A 1 102 ? -6.323 9.567 6.986 1.00 86.50 102 ALA A C 1
ATOM 740 O O . ALA A 1 102 ? -6.039 10.384 6.112 1.00 86.50 102 ALA A O 1
ATOM 741 N N . ALA A 1 103 ? -6.613 9.938 8.236 1.00 88.38 103 ALA A N 1
ATOM 742 C CA . ALA A 1 103 ? -6.584 11.327 8.688 1.00 88.38 103 ALA A CA 1
ATOM 743 C C . ALA A 1 103 ? -5.167 11.922 8.616 1.00 88.38 103 ALA A C 1
ATOM 745 O O . ALA A 1 103 ? -4.993 13.035 8.123 1.00 88.38 103 ALA A O 1
ATOM 746 N N . ALA A 1 104 ? -4.148 11.167 9.040 1.00 90.38 104 ALA A N 1
ATOM 747 C CA . ALA A 1 104 ? -2.750 11.581 8.938 1.00 90.38 104 ALA A CA 1
ATOM 748 C C . ALA A 1 104 ? -2.311 11.765 7.476 1.00 90.38 104 ALA A C 1
ATOM 750 O O . ALA A 1 104 ? -1.665 12.760 7.153 1.00 90.38 104 ALA A O 1
ATOM 751 N N . ALA A 1 105 ? -2.703 10.853 6.580 1.00 85.12 105 ALA A N 1
ATOM 752 C CA . ALA A 1 105 ? -2.422 10.954 5.151 1.00 85.12 105 ALA A CA 1
ATOM 753 C C . ALA A 1 105 ? -3.121 12.163 4.514 1.00 85.12 105 ALA A C 1
ATOM 755 O O . ALA A 1 105 ? -2.493 12.894 3.752 1.00 85.12 105 ALA A O 1
ATOM 756 N N . ALA A 1 106 ? -4.388 12.414 4.857 1.00 83.75 106 ALA A N 1
ATOM 757 C CA . ALA A 1 106 ? -5.123 13.586 4.388 1.00 83.75 106 ALA A CA 1
ATOM 758 C C . ALA A 1 106 ? -4.458 14.891 4.855 1.00 83.75 106 ALA A C 1
ATOM 760 O O . ALA A 1 106 ? -4.234 15.791 4.047 1.00 83.75 106 ALA A O 1
ATOM 761 N N . LEU A 1 107 ? -4.074 14.970 6.133 1.00 89.25 107 LEU A N 1
ATOM 762 C CA . LEU A 1 107 ? -3.362 16.123 6.681 1.00 89.25 107 LEU A CA 1
ATOM 763 C C . LEU A 1 107 ? -2.005 16.324 5.996 1.00 89.25 107 LEU A C 1
ATOM 765 O O . LEU A 1 107 ? -1.676 17.444 5.608 1.00 89.25 107 LEU A O 1
ATOM 769 N N . TYR A 1 108 ? -1.237 15.247 5.809 1.00 85.56 108 TYR A N 1
ATOM 770 C CA . TYR A 1 108 ? 0.037 15.288 5.095 1.00 85.56 108 TYR A CA 1
ATOM 771 C C . TYR A 1 108 ? -0.141 15.808 3.670 1.00 85.56 108 TYR A C 1
ATOM 773 O O . TYR A 1 108 ? 0.614 16.679 3.245 1.00 85.56 108 TYR A O 1
ATOM 781 N N . LEU A 1 109 ? -1.160 15.329 2.952 1.00 80.94 109 LEU A N 1
ATOM 782 C CA . LEU A 1 109 ? -1.432 15.757 1.585 1.00 80.94 109 LEU A CA 1
ATOM 783 C C . LEU A 1 109 ? -1.743 17.260 1.533 1.00 80.94 109 LEU A C 1
ATOM 785 O O . LEU A 1 109 ? -1.134 17.974 0.740 1.00 80.94 109 LEU A O 1
ATOM 789 N N . VAL A 1 110 ? -2.602 17.761 2.428 1.00 85.50 110 VAL A N 1
ATOM 790 C CA . VAL A 1 110 ? -2.927 19.195 2.527 1.00 85.50 110 VAL A CA 1
ATOM 791 C C . VAL A 1 110 ? -1.680 20.022 2.839 1.00 85.50 110 VAL A C 1
ATOM 793 O O . VAL A 1 110 ? -1.401 20.998 2.150 1.00 85.50 110 VAL A O 1
ATOM 796 N N . VAL A 1 111 ? -0.882 19.615 3.827 1.00 88.25 111 VAL A N 1
ATOM 797 C CA . VAL A 1 111 ? 0.354 20.328 4.184 1.00 88.25 111 VAL A CA 1
ATOM 798 C C . VAL A 1 111 ? 1.368 20.294 3.038 1.00 88.25 111 VAL A C 1
ATOM 800 O O . VAL A 1 111 ? 2.012 21.305 2.770 1.00 88.25 111 VAL A O 1
ATOM 803 N N . SER A 1 112 ? 1.510 19.163 2.341 1.00 80.38 112 SER A N 1
ATOM 804 C CA . SER A 1 112 ? 2.410 19.041 1.189 1.00 80.38 112 SER A CA 1
ATOM 805 C C . SER A 1 112 ? 1.989 19.947 0.032 1.00 80.38 112 SER A C 1
ATOM 807 O O . SER A 1 112 ? 2.844 20.600 -0.560 1.00 80.38 112 SER A O 1
ATOM 809 N N . ALA A 1 113 ? 0.681 20.066 -0.221 1.00 77.69 113 ALA A N 1
ATOM 810 C CA . ALA A 1 113 ? 0.136 20.947 -1.245 1.00 77.69 113 ALA A CA 1
ATOM 811 C C . ALA A 1 113 ? 0.373 22.427 -0.905 1.00 77.69 113 ALA A C 1
ATOM 813 O O . ALA A 1 113 ? 0.671 23.218 -1.790 1.00 77.69 113 ALA A O 1
ATOM 814 N N . LEU A 1 114 ? 0.306 22.796 0.379 1.00 83.44 114 LEU A N 1
ATOM 815 C CA . LEU A 1 114 ? 0.600 24.157 0.841 1.00 83.44 114 LEU A CA 1
ATOM 816 C C . LEU A 1 114 ? 2.104 24.490 0.839 1.00 83.44 114 LEU A C 1
ATOM 818 O O . LEU A 1 114 ? 2.467 25.662 0.791 1.00 83.44 114 LEU A O 1
ATOM 822 N N . ARG A 1 115 ? 2.985 23.481 0.912 1.00 81.94 115 ARG A N 1
ATOM 823 C CA . ARG A 1 115 ? 4.451 23.652 0.944 1.00 81.94 115 ARG A CA 1
ATOM 824 C C . ARG A 1 115 ? 5.120 23.731 -0.426 1.00 81.94 115 ARG A C 1
ATOM 826 O O . ARG A 1 115 ? 6.284 24.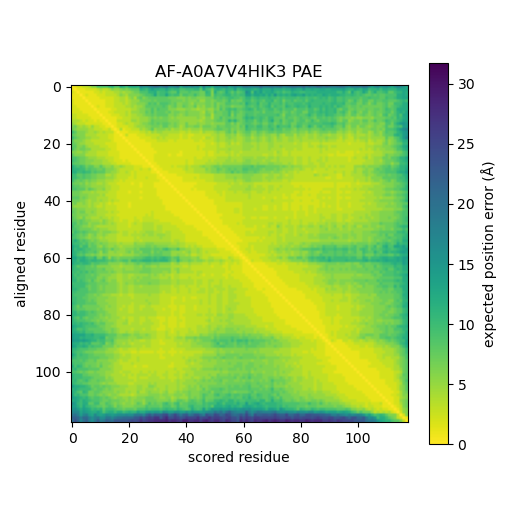116 -0.468 1.00 81.94 115 ARG A O 1
ATOM 833 N N . GLN A 1 116 ? 4.443 23.362 -1.511 1.00 60.72 116 GLN A N 1
ATOM 834 C CA . GLN A 1 116 ? 4.959 23.516 -2.874 1.00 60.72 116 GLN A CA 1
ATOM 835 C C . GLN A 1 116 ? 4.316 24.747 -3.534 1.00 60.72 116 GLN A C 1
ATOM 837 O O . GLN A 1 116 ? 3.299 24.605 -4.214 1.00 60.72 116 GLN A O 1
ATOM 842 N N . PRO A 1 117 ? 4.851 25.969 -3.334 1.00 48.72 117 PRO A N 1
ATOM 843 C CA . PRO A 1 117 ? 4.471 27.091 -4.172 1.00 48.72 117 PRO A CA 1
ATOM 844 C C . PRO A 1 117 ? 5.117 26.887 -5.549 1.00 48.72 117 PRO A C 1
ATOM 846 O O . PRO A 1 117 ? 6.334 26.978 -5.652 1.00 48.72 117 PRO A O 1
ATOM 849 N N . GLY A 1 118 ? 4.275 26.558 -6.538 1.00 54.84 118 GLY A N 1
ATOM 850 C CA . GLY A 1 118 ? 4.476 26.696 -7.994 1.00 54.84 118 GLY A CA 1
ATOM 851 C C . GLY A 1 118 ? 5.888 26.550 -8.542 1.00 54.84 118 GLY A C 1
ATOM 852 O O . GLY A 1 118 ? 6.618 27.562 -8.503 1.00 54.84 118 GLY A O 1
#

pLDDT: mean 89.26, std 7.18, range [48.72, 97.25]

Sequence (118 aa):
AFMGILAGFTTMLANAAGPIMVLYLLAMRLPKEGFLGTAAWYFLLMNCFKVPFSVRLGILDGPAALAAVVCAPAVAAGAICGVAAARRMSDRFFASTAYALAAAAALYLVVSALRQPG

Foldseek 3Di:
DVVVVVVVVVVVCVVCVLLVLLVVLLVVVDQLVCSLVVSVVVVVVVVVVCVVVCVVVVVCDPVNVVVCVVCVVVVVVVSVVVVVVSVPDDSVRVSVVSVVVSVVVVVVVVVVVVPDDD